Protein AF-A0A445DDR9-F1 (afdb_monomer_lite)

Structure (mmCIF, N/CA/C/O backbone):
data_AF-A0A445DDR9-F1
#
_entry.id   AF-A0A445DDR9-F1
#
loop_
_atom_site.group_PDB
_atom_site.id
_atom_site.type_symbol
_atom_site.label_atom_id
_atom_site.label_alt_id
_atom_site.label_comp_id
_atom_site.label_asym_id
_atom_site.label_entity_id
_atom_site.label_seq_id
_atom_site.pdbx_PDB_ins_code
_atom_site.Cartn_x
_atom_site.Cartn_y
_atom_site.Cartn_z
_atom_site.occupancy
_atom_site.B_iso_or_equiv
_atom_site.auth_seq_id
_atom_site.auth_comp_id
_atom_site.auth_asym_id
_atom_site.auth_atom_id
_atom_site.pdbx_PDB_model_num
ATOM 1 N N . MET A 1 1 ? -32.374 38.511 54.836 1.00 43.00 1 MET A N 1
ATOM 2 C CA . MET A 1 1 ? -31.844 39.552 53.948 1.00 43.00 1 MET A CA 1
ATOM 3 C C . MET A 1 1 ? -30.330 39.445 53.891 1.00 43.00 1 MET A C 1
ATOM 5 O O . MET A 1 1 ? -29.666 40.046 54.717 1.00 43.00 1 MET A O 1
ATOM 9 N N . ASP A 1 2 ? -29.680 38.694 53.014 1.00 40.88 2 ASP A N 1
ATOM 10 C CA . ASP A 1 2 ? -29.988 37.464 52.282 1.00 40.88 2 ASP A CA 1
ATOM 11 C C . ASP A 1 2 ? -28.627 36.863 51.919 1.00 40.88 2 ASP A C 1
ATOM 13 O O . ASP A 1 2 ? -27.689 37.588 51.584 1.00 40.88 2 ASP A O 1
ATOM 17 N N . ALA A 1 3 ? -28.505 35.542 52.039 1.00 45.56 3 ALA A N 1
ATOM 18 C CA . ALA A 1 3 ? -27.375 34.810 51.499 1.00 45.56 3 ALA A CA 1
ATOM 19 C C . ALA A 1 3 ? -27.554 34.752 49.977 1.00 45.56 3 ALA A C 1
ATOM 21 O O . ALA A 1 3 ? -28.495 34.126 49.489 1.00 45.56 3 ALA A O 1
ATOM 22 N N . ALA A 1 4 ? -26.682 35.425 49.228 1.00 49.00 4 ALA A N 1
ATOM 23 C CA . ALA A 1 4 ? -26.648 35.304 47.778 1.00 49.00 4 ALA A CA 1
ATOM 24 C C . ALA A 1 4 ? -26.093 33.919 47.406 1.00 49.00 4 ALA A C 1
ATOM 26 O O . ALA A 1 4 ? -24.887 33.682 47.403 1.00 49.00 4 ALA A O 1
ATOM 27 N N . SER A 1 5 ? -27.014 32.990 47.150 1.00 53.72 5 SER A N 1
ATOM 28 C CA . SER A 1 5 ? -26.755 31.709 46.503 1.00 53.72 5 SER A CA 1
ATOM 29 C C . SER A 1 5 ? -26.427 31.990 45.040 1.00 53.72 5 SER A C 1
ATOM 31 O O . SER A 1 5 ? -27.308 32.335 44.258 1.00 53.72 5 SER A O 1
ATOM 33 N N . ILE A 1 6 ? -25.152 31.867 44.683 1.00 56.06 6 ILE A N 1
ATOM 34 C CA . ILE A 1 6 ? -24.726 31.813 43.287 1.00 56.06 6 ILE A CA 1
ATOM 35 C C . ILE A 1 6 ? -25.010 30.384 42.819 1.00 56.06 6 ILE A C 1
ATOM 37 O O . ILE A 1 6 ? -24.297 29.445 43.173 1.00 56.06 6 ILE A O 1
ATOM 41 N N . LYS A 1 7 ? -26.145 30.220 42.136 1.00 51.78 7 LYS A N 1
ATOM 42 C CA . LYS A 1 7 ? -26.475 29.042 41.336 1.00 51.78 7 LYS A CA 1
ATOM 43 C C . LYS A 1 7 ? -25.950 29.297 39.930 1.00 51.78 7 LYS A C 1
ATOM 45 O O . LYS A 1 7 ? -26.676 29.866 39.129 1.00 51.78 7 LYS A O 1
ATOM 50 N N . ASP A 1 8 ? -24.742 28.835 39.651 1.00 56.44 8 ASP A N 1
ATOM 51 C CA . ASP A 1 8 ? -24.235 28.744 38.282 1.00 56.44 8 ASP A CA 1
ATOM 52 C C . ASP A 1 8 ? -23.884 27.272 38.022 1.00 56.44 8 ASP A C 1
ATOM 54 O O . ASP A 1 8 ? -22.726 26.869 37.966 1.00 56.44 8 ASP A O 1
ATOM 58 N N . GLU A 1 9 ? -24.924 26.439 37.967 1.00 56.66 9 GLU A N 1
ATOM 59 C CA . GLU A 1 9 ? -24.852 25.006 37.648 1.00 56.66 9 GLU A CA 1
ATOM 60 C C . GLU A 1 9 ? -25.611 24.733 36.337 1.00 56.66 9 GLU A C 1
ATOM 62 O O . GLU A 1 9 ? -26.378 23.787 36.242 1.00 56.66 9 GLU A O 1
ATOM 67 N N . GLU A 1 10 ? -25.462 25.604 35.330 1.00 55.38 10 GLU A N 1
ATOM 68 C CA . GLU A 1 10 ? -26.155 25.449 34.035 1.00 55.38 10 GLU A CA 1
ATOM 69 C C . GLU A 1 10 ? -25.286 25.705 32.788 1.00 55.38 10 GLU A C 1
ATOM 71 O O . GLU A 1 10 ? -25.797 25.650 31.677 1.00 55.38 10 GLU A O 1
ATOM 76 N N . ASP A 1 11 ? -23.965 25.876 32.920 1.00 54.16 11 ASP A N 1
ATOM 77 C CA . ASP A 1 11 ? -23.064 26.081 31.761 1.00 54.16 11 ASP A CA 1
ATOM 78 C C . ASP A 1 11 ? -22.150 24.882 31.451 1.00 54.16 11 ASP A C 1
ATOM 80 O O . ASP A 1 11 ? -21.211 24.973 30.659 1.00 54.16 11 ASP A O 1
ATOM 84 N N . ILE A 1 12 ? -22.397 23.727 32.075 1.00 49.53 12 ILE A N 1
ATOM 85 C CA . ILE A 1 12 ? -21.549 22.541 31.877 1.00 49.53 12 ILE A CA 1
ATOM 86 C C . ILE A 1 12 ? -22.120 21.617 30.791 1.00 49.53 12 ILE A C 1
ATOM 88 O O . ILE A 1 12 ? -21.359 20.911 30.132 1.00 49.53 12 ILE A O 1
ATOM 92 N N . GLU A 1 13 ? -23.429 21.652 30.524 1.00 51.38 13 GLU A N 1
ATOM 93 C CA . GLU A 1 13 ? -24.035 20.786 29.499 1.00 51.38 13 GLU A CA 1
ATOM 94 C C . GLU A 1 13 ? -23.751 21.269 28.068 1.00 51.38 13 GLU A C 1
ATOM 96 O O . GLU A 1 13 ? -23.504 20.450 27.182 1.00 51.38 13 GLU A O 1
ATOM 101 N N . SER A 1 14 ? -23.637 22.584 27.849 1.00 50.50 14 SER A N 1
ATOM 102 C CA . SER A 1 14 ? -23.378 23.145 26.514 1.00 50.50 14 SER A CA 1
ATOM 103 C C . SER A 1 14 ? -21.948 22.904 26.000 1.00 50.50 14 SER A C 1
ATOM 105 O O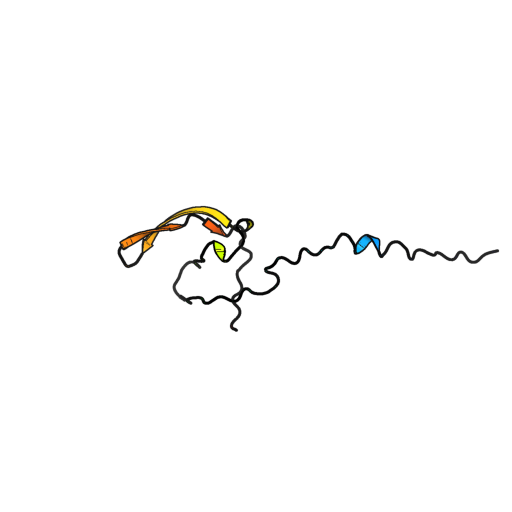 . SER A 1 14 ? -21.683 23.095 24.814 1.00 50.50 14 SER A O 1
ATOM 107 N N . LEU A 1 15 ? -21.017 22.466 26.859 1.00 45.75 15 LEU A N 1
ATOM 108 C CA . LEU A 1 15 ? -19.640 22.119 26.476 1.00 45.75 15 LEU A CA 1
ATOM 109 C C . LEU A 1 15 ? -19.519 20.676 25.951 1.00 45.75 15 LEU A C 1
ATOM 111 O O . LEU A 1 15 ? -18.563 20.348 25.243 1.00 45.75 15 LEU A O 1
ATOM 115 N N . PHE A 1 16 ? -20.477 19.808 26.285 1.00 45.69 16 PHE A N 1
ATOM 116 C CA . PHE A 1 16 ? -20.438 18.394 25.912 1.00 45.69 16 PHE A CA 1
ATOM 117 C C . PHE A 1 16 ? -21.131 18.082 24.578 1.00 45.69 16 PHE A C 1
ATOM 119 O O . PHE A 1 16 ? -20.837 17.039 23.995 1.00 45.69 16 PHE A O 1
ATOM 126 N N . GLU A 1 17 ? -21.970 18.975 24.041 1.00 46.06 17 GLU A N 1
ATOM 127 C CA . GLU A 1 17 ? -22.686 18.727 22.777 1.00 46.06 17 GLU A CA 1
ATOM 128 C C . GLU A 1 17 ? -21.845 18.962 21.507 1.00 46.06 17 GLU A C 1
ATOM 130 O O . GLU A 1 17 ? -22.060 18.281 20.506 1.00 46.06 17 GLU A O 1
ATOM 135 N N . GLU A 1 18 ? -20.824 19.829 21.524 1.00 45.22 18 GLU A N 1
ATOM 136 C CA . GLU A 1 18 ? -19.971 20.064 20.337 1.00 45.22 18 GLU A CA 1
ATOM 137 C C . GLU A 1 18 ? -18.732 19.159 20.244 1.00 45.22 18 GLU A C 1
ATOM 139 O O . GLU A 1 18 ? -18.014 19.174 19.240 1.00 45.22 18 GLU A O 1
ATOM 144 N N . GLN A 1 19 ? -18.503 18.294 21.234 1.00 42.94 19 GLN A N 1
ATOM 145 C CA . GLN A 1 19 ? -17.567 17.179 21.104 1.00 42.94 19 GLN A CA 1
ATOM 146 C C . GLN A 1 19 ? -18.304 15.887 20.749 1.00 42.94 19 GLN A C 1
ATOM 148 O O . GLN A 1 19 ? -18.104 14.839 21.365 1.00 42.94 19 GLN A O 1
ATOM 153 N N . GLU A 1 20 ? -19.040 15.898 19.636 1.00 42.78 20 GLU A N 1
ATOM 154 C CA . GLU A 1 20 ? -19.001 14.727 18.764 1.00 42.78 20 GLU A CA 1
ATOM 155 C C . GLU A 1 20 ? -17.538 14.553 18.337 1.00 42.78 20 GLU A C 1
ATOM 157 O O . GLU A 1 20 ? -17.082 15.026 17.291 1.00 42.78 20 GLU A O 1
ATOM 162 N N . ILE A 1 21 ? -16.764 13.867 19.183 1.00 44.84 21 ILE A N 1
ATOM 163 C CA . ILE A 1 21 ? -15.522 13.226 18.797 1.00 44.84 21 ILE A CA 1
ATOM 164 C C . ILE A 1 21 ? -15.954 12.317 17.661 1.00 44.84 21 ILE A C 1
ATOM 166 O O . ILE A 1 21 ? -16.435 11.206 17.893 1.00 44.84 21 ILE A O 1
ATOM 170 N N . LYS A 1 22 ? -15.835 12.818 16.426 1.00 44.72 22 LYS A N 1
ATOM 171 C CA . LYS A 1 22 ? -15.959 12.030 15.210 1.00 44.72 22 LYS A CA 1
ATOM 172 C C . LYS A 1 22 ? -14.902 10.967 15.363 1.00 44.72 22 LYS A C 1
ATOM 174 O O . LYS A 1 22 ? -13.726 11.175 15.056 1.00 44.72 22 LYS A O 1
ATOM 179 N N . THR A 1 23 ? -15.318 9.852 15.944 1.00 43.06 23 THR A N 1
ATOM 180 C CA . THR A 1 23 ? -14.515 8.672 16.141 1.00 43.06 23 THR A CA 1
ATOM 181 C C . THR A 1 23 ? -14.295 8.182 14.735 1.00 43.06 23 THR A C 1
ATOM 183 O O . THR A 1 23 ? -15.098 7.467 14.143 1.00 43.06 23 THR A O 1
ATOM 186 N N . SER A 1 24 ? -13.221 8.695 14.141 1.00 58.44 24 SER A N 1
ATOM 187 C CA . SER A 1 24 ? -12.698 8.227 12.881 1.00 58.44 24 SER A CA 1
ATOM 188 C C . SER A 1 24 ? -12.773 6.709 12.936 1.00 58.44 24 SER A C 1
ATOM 190 O O . SER A 1 24 ? -12.335 6.101 13.916 1.00 58.44 24 SER A O 1
ATOM 192 N N . LYS A 1 25 ? -13.321 6.081 11.894 1.00 56.03 25 LYS A N 1
ATOM 193 C CA . LYS A 1 25 ? -13.371 4.616 11.752 1.00 56.03 25 LYS A CA 1
ATOM 194 C C . LYS A 1 25 ? -11.993 3.932 11.915 1.00 56.03 25 LYS A C 1
ATOM 196 O O . LYS A 1 25 ? -11.929 2.712 11.985 1.00 56.03 25 LYS A O 1
ATOM 201 N N . TYR A 1 26 ? -10.913 4.714 12.019 1.00 59.56 26 TYR A N 1
ATOM 202 C CA . TYR A 1 26 ? -9.528 4.305 12.259 1.00 59.56 26 TYR A CA 1
ATOM 203 C C . TYR A 1 26 ? -9.002 4.591 13.674 1.00 59.56 26 TYR A C 1
ATOM 205 O O . TYR A 1 26 ? -7.813 4.412 13.914 1.00 59.56 26 TYR A O 1
ATOM 213 N N . ASN A 1 27 ? -9.852 4.996 14.626 1.00 63.12 27 ASN A N 1
ATOM 214 C CA . ASN A 1 27 ? -9.502 4.961 16.055 1.00 63.12 27 ASN A CA 1
ATOM 215 C C . ASN A 1 27 ? -9.306 3.518 16.547 1.00 63.12 27 ASN A C 1
ATOM 217 O O . ASN A 1 27 ? -8.645 3.285 17.555 1.00 63.12 27 ASN A O 1
ATOM 221 N N . LYS A 1 28 ? -9.856 2.542 15.815 1.00 73.06 28 LYS A N 1
ATOM 222 C CA . LYS A 1 28 ? -9.573 1.118 15.985 1.00 73.06 28 LYS A CA 1
ATOM 223 C C . LYS A 1 28 ? -8.567 0.673 14.915 1.00 73.06 28 LYS A C 1
ATOM 225 O O . LYS A 1 28 ? -8.763 1.010 13.744 1.00 73.06 28 LYS A O 1
ATOM 230 N N . PRO A 1 29 ? -7.521 -0.093 15.276 1.00 75.00 29 PRO A N 1
ATOM 231 C CA . PRO A 1 29 ? -6.594 -0.657 14.303 1.00 75.00 29 PRO A CA 1
ATOM 232 C C . PRO A 1 29 ? -7.321 -1.493 13.246 1.00 75.00 29 PRO A C 1
ATOM 234 O O . PRO A 1 29 ? -8.204 -2.293 13.565 1.00 75.00 29 PRO A O 1
ATOM 237 N N . LEU A 1 30 ? -6.927 -1.333 11.983 1.00 80.56 30 LEU A N 1
ATOM 238 C CA . LEU A 1 30 ? -7.451 -2.143 10.890 1.00 80.56 30 LEU A CA 1
ATOM 239 C C . LEU A 1 30 ? -6.754 -3.508 10.878 1.00 80.56 30 LEU A C 1
ATOM 241 O O . LEU A 1 30 ? -5.531 -3.583 10.763 1.00 80.56 30 LEU A O 1
ATOM 245 N N . LYS A 1 31 ? -7.532 -4.593 10.948 1.00 82.69 31 LYS A N 1
ATOM 246 C CA . LYS A 1 31 ? -7.001 -5.945 10.733 1.00 82.69 31 LYS A CA 1
ATOM 247 C C . LYS A 1 31 ? -6.696 -6.133 9.248 1.00 82.69 31 LYS A C 1
ATOM 249 O O . LYS A 1 31 ? -7.592 -6.027 8.415 1.00 82.69 31 LYS A O 1
ATOM 254 N N . ALA A 1 32 ? -5.442 -6.425 8.927 1.00 81.50 32 ALA A N 1
ATOM 255 C CA . ALA A 1 32 ? -4.991 -6.686 7.567 1.00 81.50 32 ALA A CA 1
ATOM 256 C C . ALA A 1 32 ? -3.891 -7.753 7.565 1.00 81.50 32 ALA A C 1
ATOM 258 O O . ALA A 1 32 ? -3.127 -7.871 8.521 1.00 81.50 32 ALA A O 1
ATOM 259 N N . VAL A 1 33 ? -3.792 -8.501 6.468 1.00 82.12 33 VAL A N 1
ATOM 260 C CA . VAL A 1 33 ? -2.633 -9.355 6.188 1.00 82.12 33 VAL A CA 1
ATOM 261 C C . VAL A 1 33 ? -1.632 -8.525 5.392 1.00 82.12 33 VAL A C 1
ATOM 263 O O . VAL A 1 33 ? -1.983 -7.957 4.356 1.00 82.12 33 VAL A O 1
ATOM 266 N N . ALA A 1 34 ? -0.396 -8.442 5.877 1.00 85.00 34 ALA A N 1
ATOM 267 C CA . ALA A 1 34 ? 0.668 -7.662 5.258 1.00 85.00 34 ALA A CA 1
ATOM 268 C C . ALA A 1 34 ? 1.903 -8.529 4.989 1.00 85.00 34 ALA A C 1
ATOM 270 O O . ALA A 1 34 ? 2.227 -9.428 5.762 1.00 85.00 34 ALA A O 1
ATOM 271 N N . LEU A 1 35 ? 2.614 -8.224 3.902 1.00 87.62 35 LEU A N 1
ATOM 272 C CA . LEU A 1 35 ? 3.952 -8.751 3.645 1.00 87.62 35 LEU A CA 1
ATOM 273 C C . LEU A 1 35 ? 4.977 -7.803 4.279 1.0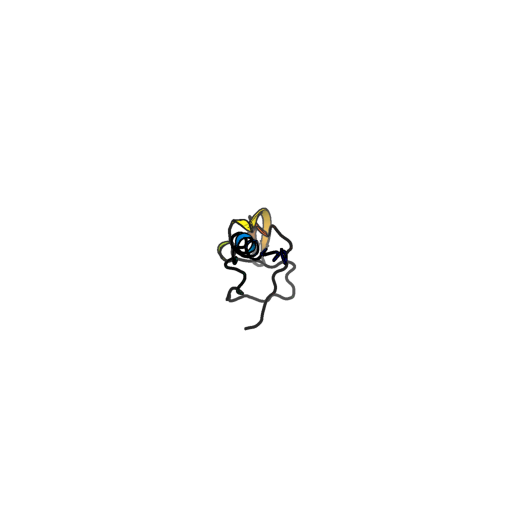0 87.62 35 LEU A C 1
ATOM 275 O O . LEU A 1 35 ? 5.034 -6.627 3.918 1.00 87.62 35 LEU A O 1
ATOM 279 N N . ILE A 1 36 ? 5.805 -8.309 5.191 1.00 87.31 36 ILE A N 1
ATOM 280 C CA . ILE A 1 36 ? 6.888 -7.523 5.791 1.00 87.31 36 ILE A CA 1
ATOM 281 C C . ILE A 1 36 ? 8.138 -7.666 4.923 1.00 87.31 36 ILE A C 1
ATOM 283 O O . ILE A 1 36 ? 8.715 -8.746 4.824 1.00 87.31 36 ILE A O 1
ATOM 287 N N . HIS A 1 37 ? 8.573 -6.565 4.310 1.00 87.19 37 HIS A N 1
ATOM 288 C CA . HIS A 1 37 ? 9.800 -6.513 3.517 1.00 87.19 37 HIS A CA 1
ATOM 289 C C . HIS A 1 37 ? 10.801 -5.537 4.152 1.00 87.19 37 HIS A C 1
ATOM 291 O O . HIS A 1 37 ? 10.762 -4.333 3.900 1.00 87.19 37 HIS A O 1
ATOM 297 N N . THR A 1 38 ? 11.730 -6.060 4.957 1.00 86.00 38 THR A N 1
ATOM 298 C CA . THR A 1 38 ? 12.664 -5.268 5.787 1.00 86.00 38 THR A CA 1
ATOM 299 C C . THR A 1 38 ? 13.619 -4.373 4.997 1.00 86.00 38 THR A C 1
ATOM 301 O O . THR A 1 38 ? 14.109 -3.385 5.530 1.00 86.00 38 THR A O 1
ATOM 304 N N . ARG A 1 39 ? 13.874 -4.685 3.722 1.00 88.50 39 ARG A N 1
ATOM 305 C CA . ARG A 1 39 ? 14.744 -3.891 2.835 1.00 88.50 39 ARG A CA 1
ATOM 306 C C . ARG A 1 39 ? 13.979 -2.998 1.852 1.00 88.50 39 ARG A C 1
ATOM 308 O O . ARG A 1 39 ? 14.549 -2.570 0.855 1.00 88.50 39 ARG A O 1
ATOM 315 N N . SER A 1 40 ? 12.682 -2.769 2.070 1.00 85.56 40 SER A N 1
ATOM 316 C CA . SER A 1 40 ? 11.913 -1.864 1.209 1.00 85.56 40 SER A CA 1
ATOM 317 C C . SER A 1 40 ? 12.140 -0.419 1.645 1.00 85.56 40 SER A C 1
ATOM 319 O O . SER A 1 40 ? 12.106 -0.123 2.835 1.00 85.56 40 SER A O 1
ATOM 321 N N . CYS A 1 41 ? 12.319 0.49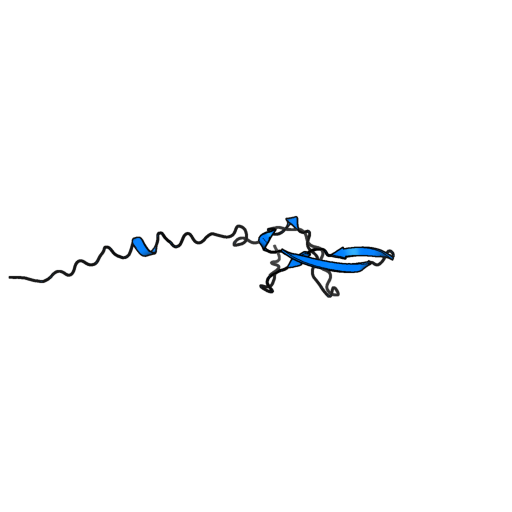2 0.688 1.00 84.56 41 CYS A N 1
ATOM 322 C CA . CYS A 1 41 ? 12.442 1.927 0.969 1.00 84.56 41 CYS A CA 1
ATOM 323 C C . CYS A 1 41 ? 11.089 2.610 1.230 1.00 84.56 41 CYS A C 1
ATOM 325 O O . CYS A 1 41 ? 11.059 3.774 1.618 1.00 84.56 41 CYS A O 1
ATOM 327 N N . ALA A 1 42 ? 9.974 1.920 0.974 1.00 84.69 42 ALA A N 1
ATOM 328 C CA . ALA A 1 42 ? 8.631 2.452 1.167 1.00 84.69 42 ALA A CA 1
ATOM 329 C C . ALA A 1 42 ? 7.610 1.341 1.450 1.00 84.69 42 ALA A C 1
ATOM 331 O O . ALA A 1 42 ? 7.764 0.197 1.010 1.00 84.69 42 ALA A O 1
ATOM 332 N N . THR A 1 43 ? 6.531 1.704 2.140 1.00 87.56 43 THR A N 1
ATOM 333 C CA . THR A 1 43 ? 5.353 0.850 2.321 1.00 87.56 43 THR A CA 1
ATOM 334 C C . THR A 1 43 ? 4.403 1.036 1.143 1.00 87.56 43 THR A C 1
ATOM 336 O O . THR A 1 43 ? 4.074 2.165 0.784 1.00 87.56 43 THR A O 1
ATOM 339 N N . VAL A 1 44 ? 3.929 -0.067 0.562 1.00 89.06 44 VAL A N 1
ATOM 340 C CA . VAL A 1 44 ? 2.910 -0.057 -0.496 1.00 89.06 44 VAL A CA 1
ATOM 341 C C . VAL A 1 44 ? 1.614 -0.619 0.071 1.00 89.06 44 VAL A C 1
ATOM 343 O O . VAL A 1 44 ? 1.600 -1.708 0.642 1.00 89.06 44 VAL A O 1
ATOM 346 N N . LEU A 1 45 ? 0.521 0.121 -0.096 1.00 87.94 45 LEU A N 1
ATOM 347 C CA . LEU A 1 45 ? -0.818 -0.267 0.342 1.00 87.94 45 LEU A CA 1
ATOM 348 C C . LEU A 1 45 ? -1.777 -0.220 -0.844 1.00 87.94 45 LEU A C 1
ATOM 350 O O . LEU A 1 45 ? -1.614 0.589 -1.758 1.00 87.94 45 LEU A O 1
ATOM 354 N N . LYS A 1 46 ? -2.812 -1.064 -0.817 1.00 87.75 46 LYS A N 1
ATOM 355 C CA . LYS A 1 46 ? -3.921 -0.920 -1.763 1.00 87.75 46 LYS A CA 1
ATOM 356 C C . LYS A 1 46 ? -4.744 0.317 -1.369 1.00 87.75 46 LYS A C 1
ATOM 358 O O . LYS A 1 46 ? -5.073 0.439 -0.189 1.00 87.75 46 LYS A O 1
ATOM 363 N N . PRO A 1 47 ? -5.137 1.195 -2.311 1.00 86.88 47 PRO A N 1
ATOM 364 C CA . PRO A 1 47 ? -5.822 2.448 -1.979 1.00 86.88 47 PRO A CA 1
ATOM 365 C C . PRO A 1 47 ? -7.091 2.278 -1.136 1.00 86.88 47 PRO A C 1
ATOM 367 O O . PRO A 1 47 ? -7.333 3.072 -0.237 1.00 86.88 47 PRO A O 1
ATOM 370 N N . HIS A 1 48 ? -7.856 1.203 -1.364 1.00 87.06 48 HIS A N 1
ATOM 371 C CA . HIS A 1 48 ? -9.109 0.923 -0.648 1.00 87.06 48 HIS A CA 1
ATOM 372 C C . HIS A 1 48 ? -8.936 0.566 0.837 1.00 87.06 48 HIS A C 1
ATOM 374 O O . HIS A 1 48 ? -9.924 0.483 1.559 1.00 87.06 48 HIS A O 1
ATOM 380 N N . VAL A 1 49 ? -7.706 0.313 1.296 1.00 84.94 49 VAL A N 1
ATOM 381 C CA . VAL A 1 49 ? -7.412 0.012 2.708 1.00 84.94 49 VAL A CA 1
ATOM 382 C C . VAL A 1 49 ? -7.639 1.244 3.590 1.00 84.94 49 VAL A C 1
ATOM 384 O O . VAL A 1 49 ? -7.956 1.112 4.769 1.00 84.94 49 VAL A O 1
ATOM 387 N N . LEU A 1 50 ? -7.497 2.444 3.021 1.00 83.69 50 LEU A N 1
ATOM 388 C CA . LEU A 1 50 ? -7.661 3.724 3.706 1.00 83.69 50 LEU A CA 1
ATOM 389 C C . LEU A 1 50 ? -8.716 4.574 2.986 1.00 83.69 50 LEU A C 1
ATOM 391 O O . LEU A 1 50 ? -9.040 4.306 1.829 1.00 83.69 50 LEU A O 1
ATOM 395 N N . PRO A 1 51 ? -9.269 5.612 3.632 1.00 84.81 51 PRO A N 1
ATOM 396 C CA . PRO A 1 51 ? -10.184 6.526 2.967 1.00 84.81 51 PRO A CA 1
ATOM 397 C C . PRO A 1 51 ? -9.520 7.280 1.832 1.00 84.81 51 PRO A C 1
ATOM 399 O O . PRO A 1 51 ? -8.350 7.658 1.928 1.00 84.81 51 PRO A O 1
ATOM 402 N N . THR A 1 52 ? -10.324 7.625 0.833 1.00 87.75 52 THR A N 1
ATOM 403 C CA . THR A 1 52 ? -9.930 8.491 -0.279 1.00 87.75 52 THR A CA 1
ATOM 404 C C . THR A 1 52 ? -9.351 9.824 0.209 1.00 87.75 52 THR A C 1
ATOM 406 O O . THR A 1 52 ? -8.390 10.327 -0.371 1.00 87.75 52 THR A O 1
ATOM 409 N N . GLU A 1 53 ? -9.846 10.373 1.324 1.00 87.62 53 GLU A N 1
ATOM 410 C CA . GLU A 1 53 ? -9.400 11.669 1.848 1.00 87.62 53 GLU A CA 1
ATOM 411 C C . GLU A 1 53 ? -7.947 11.645 2.335 1.00 87.62 53 GLU A C 1
ATOM 413 O O . GLU A 1 53 ? -7.302 12.695 2.323 1.00 87.62 53 GLU A O 1
ATOM 418 N N . MET A 1 54 ? -7.412 10.475 2.715 1.00 86.06 54 MET A N 1
ATOM 419 C CA . MET A 1 54 ? -6.024 10.311 3.166 1.00 86.06 54 MET A CA 1
ATOM 420 C C . MET A 1 54 ? -5.003 10.267 2.020 1.00 86.06 54 MET A C 1
ATOM 422 O O . MET A 1 54 ? -3.800 10.362 2.270 1.00 86.06 54 MET A O 1
ATOM 426 N N . TRP A 1 55 ? -5.458 10.146 0.775 1.00 90.50 55 TRP A N 1
ATOM 427 C CA . TRP A 1 55 ? -4.596 10.058 -0.399 1.00 90.50 55 TRP A CA 1
ATOM 428 C C . TRP A 1 55 ? -4.499 11.398 -1.124 1.00 90.50 55 TRP A C 1
ATOM 430 O O . TRP A 1 55 ? -5.489 12.118 -1.262 1.00 90.50 55 TRP A O 1
ATOM 440 N N . ALA A 1 56 ? -3.304 11.733 -1.600 1.00 92.50 56 ALA A N 1
ATOM 441 C CA . ALA A 1 56 ? -3.047 12.814 -2.542 1.00 92.50 56 ALA A CA 1
ATOM 442 C C . ALA A 1 56 ? -2.682 12.221 -3.905 1.00 92.50 56 ALA A C 1
ATOM 444 O O . ALA A 1 56 ? -2.013 11.182 -3.941 1.00 92.50 56 ALA A O 1
ATOM 445 N N . PRO A 1 57 ? -3.064 12.886 -5.009 1.00 94.69 57 PRO A N 1
ATOM 446 C CA . PRO A 1 57 ? -2.537 12.556 -6.322 1.00 94.69 57 PRO A CA 1
ATOM 447 C C . PRO A 1 57 ? -1.009 12.573 -6.301 1.00 94.69 57 PRO A C 1
ATOM 449 O O . PRO A 1 57 ? -0.382 13.495 -5.776 1.00 94.69 57 PRO A O 1
ATOM 452 N N . PHE A 1 58 ? -0.417 11.539 -6.872 1.00 92.81 58 PHE A N 1
ATOM 453 C CA . PHE A 1 58 ? 1.016 11.399 -7.074 1.00 92.81 58 PHE A CA 1
ATOM 454 C C . PHE A 1 58 ? 1.235 10.731 -8.427 1.00 92.81 58 PHE A C 1
ATOM 456 O O . PHE A 1 58 ? 0.306 10.159 -8.980 1.00 92.81 58 PHE A O 1
ATOM 463 N N . HIS A 1 59 ? 2.432 10.806 -8.998 1.00 93.94 59 HIS A N 1
ATOM 464 C CA . HIS A 1 59 ? 2.718 10.024 -10.194 1.00 93.94 59 HIS A CA 1
ATOM 465 C C . HIS A 1 59 ? 4.185 9.633 -10.233 1.00 93.94 59 HIS A C 1
ATOM 467 O O . HIS A 1 59 ? 5.071 10.474 -10.391 1.00 93.94 59 HIS A O 1
ATOM 473 N N . LYS A 1 60 ? 4.452 8.334 -10.094 1.00 93.19 60 LYS A N 1
ATOM 474 C CA . LYS A 1 60 ? 5.800 7.786 -10.244 1.00 93.19 60 LYS A CA 1
ATOM 475 C C . LYS A 1 60 ? 5.756 6.415 -10.884 1.00 93.19 60 LYS A C 1
ATOM 477 O O . LYS A 1 60 ? 5.063 5.521 -10.404 1.00 93.19 60 LYS A O 1
ATOM 482 N N . LYS A 1 61 ? 6.552 6.245 -11.935 1.00 94.06 61 LYS A N 1
ATOM 483 C CA . LYS A 1 61 ? 6.769 4.950 -12.579 1.00 94.06 61 LYS A CA 1
ATOM 484 C C . LYS A 1 61 ? 7.988 4.267 -11.979 1.00 94.06 61 LYS A C 1
ATOM 486 O O . LYS A 1 61 ? 8.985 4.922 -11.674 1.00 94.06 61 LYS A O 1
ATOM 491 N N . PHE A 1 62 ? 7.918 2.955 -11.825 1.00 89.31 62 PHE A N 1
ATOM 492 C CA . PHE A 1 62 ? 9.038 2.136 -11.381 1.00 89.31 62 PHE A CA 1
ATOM 493 C C . PHE A 1 62 ? 8.995 0.774 -12.070 1.00 89.31 62 PHE A C 1
ATOM 495 O O . PHE A 1 62 ? 7.928 0.246 -12.383 1.00 89.31 62 PHE A O 1
ATOM 502 N N . SER A 1 63 ? 10.176 0.224 -12.336 1.00 92.31 63 SER A N 1
ATOM 503 C CA . SER A 1 63 ? 10.323 -1.136 -12.846 1.00 92.31 63 SER A CA 1
ATOM 504 C C . SER A 1 63 ? 10.442 -2.093 -11.667 1.00 92.31 63 SER A C 1
ATOM 506 O O . SER A 1 63 ? 11.155 -1.802 -10.705 1.00 92.31 63 SER A O 1
ATOM 508 N N . VAL A 1 64 ? 9.741 -3.221 -11.724 1.00 88.62 64 VAL A N 1
ATOM 509 C CA . VAL A 1 64 ? 9.867 -4.287 -10.720 1.00 88.62 64 VAL A CA 1
ATOM 510 C C . VAL A 1 64 ? 10.783 -5.403 -11.227 1.00 88.62 64 VAL A C 1
ATOM 512 O O . VAL A 1 64 ? 11.244 -5.384 -12.368 1.00 88.62 64 VAL A O 1
ATOM 515 N N . ALA A 1 65 ? 11.035 -6.417 -10.395 1.00 90.31 65 ALA A N 1
ATOM 516 C CA . ALA A 1 65 ? 11.983 -7.496 -10.693 1.00 90.31 65 ALA A CA 1
ATOM 517 C C . ALA A 1 65 ? 11.733 -8.226 -12.032 1.00 90.31 65 ALA A C 1
ATOM 519 O O . ALA A 1 65 ? 12.678 -8.664 -12.680 1.00 90.31 65 ALA A O 1
ATOM 520 N N . ASN A 1 66 ? 10.479 -8.318 -12.489 1.00 94.25 66 ASN A N 1
ATOM 521 C CA . ASN A 1 66 ? 10.126 -8.941 -13.772 1.00 94.25 66 ASN A CA 1
ATOM 522 C C . ASN A 1 66 ? 10.173 -7.976 -14.976 1.00 94.25 66 ASN A C 1
ATOM 524 O O . ASN A 1 66 ? 9.617 -8.292 -16.026 1.00 94.25 66 ASN A O 1
ATOM 528 N N . LYS A 1 67 ? 10.795 -6.800 -14.823 1.00 92.75 67 LYS A N 1
ATOM 529 C CA . LYS A 1 67 ? 10.910 -5.731 -15.832 1.00 92.75 67 LYS A CA 1
ATOM 530 C C . LYS A 1 67 ? 9.583 -5.103 -16.274 1.00 92.75 67 LYS A C 1
ATOM 532 O O . LYS A 1 67 ? 9.580 -4.284 -17.192 1.00 92.75 67 LYS A O 1
ATOM 537 N N . LYS A 1 68 ? 8.456 -5.445 -15.641 1.00 96.00 68 LYS A N 1
ATOM 538 C CA . LYS A 1 68 ? 7.197 -4.730 -15.866 1.00 96.00 68 LYS A CA 1
ATOM 539 C C . LYS A 1 68 ? 7.257 -3.360 -15.200 1.00 96.00 68 LYS A C 1
ATOM 541 O O . LYS A 1 68 ? 7.798 -3.208 -14.103 1.00 96.00 68 LYS A O 1
ATOM 546 N N . LEU A 1 69 ? 6.664 -2.380 -15.870 1.00 93.31 69 LEU A N 1
ATOM 547 C CA . LEU A 1 69 ? 6.494 -1.033 -15.345 1.00 93.31 69 LEU A CA 1
ATOM 548 C C . LEU A 1 69 ? 5.196 -0.948 -14.548 1.00 93.31 69 LEU A C 1
ATOM 550 O O . LEU A 1 69 ? 4.143 -1.381 -15.012 1.00 93.31 69 LEU A O 1
ATOM 554 N N . PHE A 1 70 ? 5.290 -0.359 -13.364 1.00 91.69 70 PHE A N 1
ATOM 555 C CA . PHE A 1 70 ? 4.164 -0.040 -12.501 1.00 91.69 70 PHE A CA 1
ATOM 556 C C . PHE A 1 70 ? 4.133 1.457 -12.225 1.00 91.69 70 PHE A C 1
ATOM 558 O O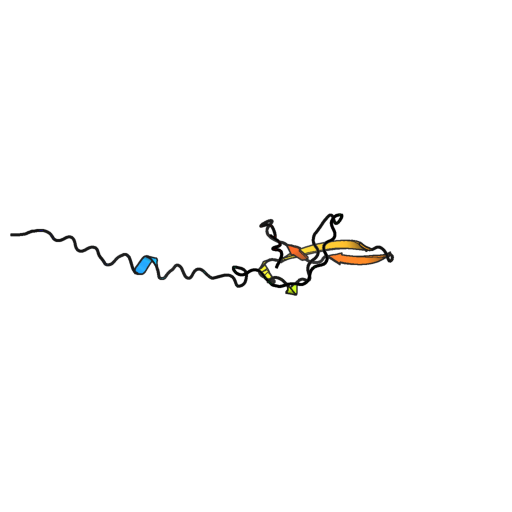 . PHE A 1 70 ? 5.170 2.124 -12.236 1.00 91.69 70 PHE A O 1
ATOM 565 N N . THR A 1 71 ? 2.936 1.964 -11.952 1.00 92.75 71 THR A N 1
ATOM 566 C CA . THR A 1 71 ? 2.694 3.368 -11.628 1.00 92.75 71 THR A CA 1
ATOM 567 C C . THR A 1 71 ? 2.117 3.468 -10.220 1.00 92.75 71 THR A C 1
ATOM 569 O O . THR A 1 71 ? 1.239 2.692 -9.848 1.00 92.75 71 THR A O 1
ATOM 572 N N . ILE A 1 72 ? 2.627 4.414 -9.434 1.00 92.81 72 ILE A N 1
ATOM 573 C CA . ILE A 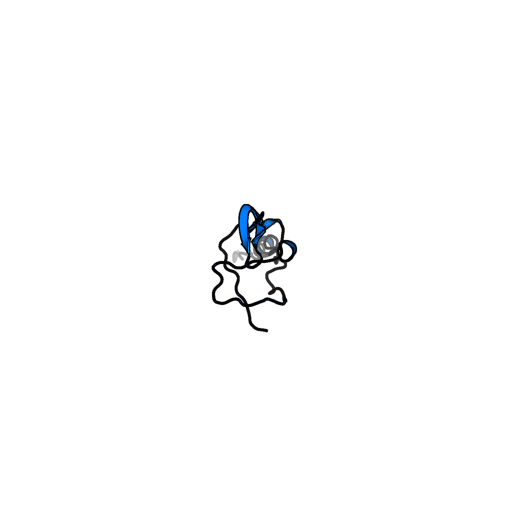1 72 ? 2.017 4.865 -8.183 1.00 92.81 72 ILE A CA 1
ATOM 574 C C . ILE A 1 72 ? 1.287 6.169 -8.482 1.00 92.81 72 ILE A C 1
ATOM 576 O O . ILE A 1 72 ? 1.948 7.171 -8.754 1.00 92.81 72 ILE A O 1
ATOM 580 N N . ASP A 1 73 ? -0.043 6.142 -8.403 1.00 94.06 73 ASP A N 1
ATOM 581 C CA . ASP A 1 73 ? -0.893 7.309 -8.679 1.00 94.06 73 ASP A CA 1
ATOM 582 C C . ASP A 1 73 ? -1.362 8.044 -7.409 1.00 94.06 73 ASP A C 1
ATOM 584 O O . ASP A 1 73 ? -1.974 9.110 -7.471 1.00 94.06 73 ASP A O 1
ATOM 588 N N . LEU A 1 74 ? -1.082 7.473 -6.233 1.00 93.50 74 LEU A N 1
ATOM 589 C CA . LEU A 1 74 ? -1.503 8.009 -4.941 1.00 93.50 74 LEU A CA 1
ATOM 590 C C . LEU A 1 74 ? -0.368 7.933 -3.922 1.00 93.50 74 LEU A C 1
ATOM 592 O O . LEU A 1 74 ? 0.325 6.921 -3.819 1.00 93.50 74 LEU A O 1
ATOM 596 N N . ILE A 1 75 ? -0.217 8.991 -3.132 1.00 92.31 75 ILE A N 1
ATOM 597 C CA . ILE A 1 75 ? 0.672 9.034 -1.969 1.00 92.31 75 ILE A CA 1
ATOM 598 C C . ILE A 1 75 ? -0.119 9.432 -0.729 1.00 92.31 75 ILE A C 1
ATOM 600 O O . ILE A 1 75 ? -1.146 10.106 -0.808 1.00 92.31 75 ILE A O 1
ATOM 604 N N . PHE A 1 76 ? 0.338 8.992 0.434 1.00 89.50 76 PHE A N 1
ATOM 605 C CA . PHE A 1 76 ? -0.300 9.337 1.693 1.00 89.50 76 PHE A CA 1
ATO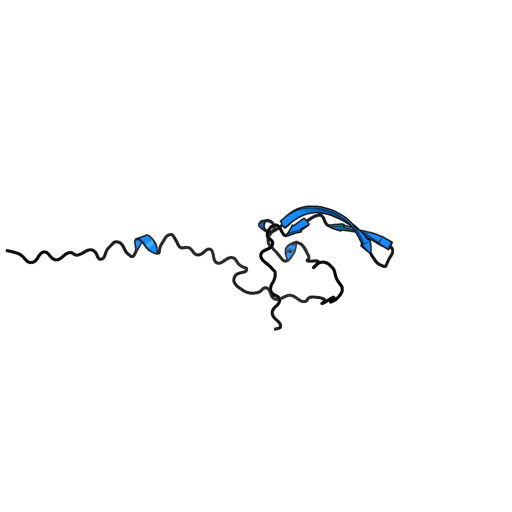M 606 C C . PHE A 1 76 ? -0.096 10.832 2.006 1.00 89.50 76 PHE A C 1
ATOM 608 O O . PHE A 1 76 ? 1.032 11.322 1.968 1.00 89.50 76 PHE A O 1
ATOM 615 N N . LYS A 1 77 ? -1.182 11.568 2.291 1.00 86.56 77 LYS A N 1
ATOM 616 C CA . LYS A 1 77 ? -1.165 13.037 2.471 1.00 86.56 77 LYS A CA 1
ATOM 617 C C . LYS A 1 77 ? -0.398 13.508 3.698 1.00 86.56 77 LYS A C 1
ATOM 619 O O . LYS A 1 77 ? 0.195 14.580 3.669 1.00 86.56 77 LYS A O 1
ATOM 624 N N . LYS A 1 78 ? -0.502 12.773 4.805 1.00 71.69 78 LYS A N 1
ATOM 625 C CA . LYS A 1 78 ? 0.028 13.201 6.102 1.00 71.69 78 LYS A CA 1
ATOM 626 C C . LYS A 1 78 ? 1.137 12.260 6.546 1.00 71.69 78 LYS A C 1
ATOM 628 O O . LYS A 1 78 ? 0.932 11.062 6.498 1.00 71.69 78 LYS A O 1
ATOM 633 N N . PRO A 1 79 ? 2.264 12.739 7.080 1.00 61.28 79 PRO A N 1
ATOM 634 C CA . PRO A 1 79 ? 3.305 11.864 7.613 1.00 61.28 79 PRO A CA 1
ATOM 635 C C . PRO A 1 79 ? 2.926 11.218 8.956 1.00 61.28 79 PRO A C 1
ATOM 637 O O . PRO A 1 79 ? 3.790 10.617 9.585 1.00 61.28 79 PRO A O 1
ATOM 640 N N . ASN A 1 80 ? 1.672 11.351 9.417 1.00 59.62 80 ASN A N 1
ATOM 641 C CA . ASN A 1 80 ? 1.157 10.731 10.636 1.00 59.62 80 ASN A CA 1
ATOM 642 C C . ASN A 1 80 ? 1.383 9.216 10.529 1.00 59.62 80 ASN A C 1
ATOM 644 O O . ASN A 1 80 ? 0.625 8.521 9.855 1.00 59.62 80 ASN A O 1
ATOM 648 N N . GLY A 1 81 ? 2.493 8.747 11.098 1.00 60.19 81 GLY A N 1
ATOM 649 C CA . GLY A 1 81 ? 3.069 7.448 10.788 1.00 60.19 81 GLY A CA 1
ATOM 650 C C . GLY A 1 81 ? 2.086 6.306 10.998 1.00 60.19 81 GLY A C 1
ATOM 651 O O . GLY A 1 81 ? 1.278 6.309 11.925 1.00 60.19 81 GLY A O 1
ATOM 652 N N . PHE A 1 82 ? 2.177 5.295 10.141 1.00 71.25 82 PHE A N 1
ATOM 653 C CA . PHE A 1 82 ? 1.494 4.037 10.388 1.00 71.25 82 PHE A CA 1
ATOM 654 C C . PHE A 1 82 ? 2.193 3.312 11.531 1.00 71.25 82 PHE A C 1
ATOM 656 O O . PHE A 1 82 ? 3.404 3.091 11.485 1.00 71.25 82 PHE A O 1
ATOM 663 N N . LYS A 1 83 ? 1.423 2.902 12.540 1.00 75.12 83 LYS A N 1
ATOM 664 C CA . LYS A 1 83 ? 1.893 1.963 13.555 1.00 75.12 83 LYS A CA 1
ATOM 665 C C . LYS A 1 83 ? 1.323 0.590 13.241 1.00 75.12 83 LYS A C 1
ATOM 667 O O . LYS A 1 83 ? 0.109 0.415 13.176 1.00 75.12 83 LYS A O 1
ATOM 672 N N . ILE A 1 84 ? 2.213 -0.367 13.017 1.00 76.75 84 ILE A N 1
ATOM 673 C CA . ILE A 1 84 ? 1.848 -1.770 12.847 1.00 76.75 84 ILE A CA 1
ATOM 674 C C . ILE A 1 84 ? 1.833 -2.392 14.240 1.00 76.75 84 ILE A C 1
ATOM 676 O O . ILE A 1 84 ? 2.813 -2.289 14.977 1.00 76.75 84 ILE A O 1
ATOM 680 N N . PHE A 1 85 ? 0.716 -3.012 14.599 1.00 77.38 85 PHE A N 1
ATOM 681 C CA . PHE A 1 85 ? 0.587 -3.799 15.818 1.00 77.38 85 PHE A CA 1
ATOM 682 C C . PHE A 1 85 ? 0.622 -5.273 15.419 1.00 77.38 85 PHE A C 1
ATOM 684 O O . PHE A 1 85 ? -0.106 -5.672 14.509 1.00 77.38 85 PHE A O 1
ATOM 691 N N . ALA A 1 86 ? 1.479 -6.066 16.063 1.00 73.38 86 ALA A N 1
ATOM 692 C CA . ALA A 1 86 ? 1.367 -7.516 15.973 1.00 73.38 86 ALA A CA 1
ATOM 693 C C . ALA A 1 86 ? 0.074 -7.939 16.690 1.00 73.38 86 ALA A C 1
ATOM 695 O O . ALA A 1 86 ? -0.231 -7.400 17.757 1.00 73.38 86 ALA A O 1
ATOM 696 N N . GLY A 1 87 ? -0.700 -8.815 16.047 1.00 63.38 87 GLY A N 1
ATOM 697 C CA . GLY A 1 87 ? -1.900 -9.423 16.623 1.00 63.38 87 GLY A CA 1
ATOM 698 C C . GLY A 1 87 ? -1.572 -10.653 17.446 1.00 63.38 87 GLY A C 1
ATOM 699 O O . GLY A 1 87 ? -0.520 -11.272 17.166 1.00 63.38 87 GLY A O 1
#

pLDDT: mean 74.21, std 18.1, range [40.88, 96.0]

Foldseek 3Di:
DDPPDPPPPPPPVVVPPPPPVVCPPPVDPDDDDDDDDPPDPDDDDDPVSDDPVQWDADWDWDADPVRDIDIDGIDGPDPPDDDDDDD

Radius of gyration: 24.29 Å; chains: 1; bounding box: 47×49×70 Å

Organism: Arachis hypogaea (NCBI:txid3818)

Secondary structure (DSSP, 8-state):
---------SSSGGGTSS------TTSSPPP------TT-SS----GGGS-GGGEEEEEEEEE-TTS-EEEEEEEES---PPPP---

Sequence (87 aa):
MDAASIKDEEDIESLFEEQEIKTSKYNKPLKAVALIHTRSCATVLKPHVLPTEMWAPFHKKFSVANKKLFTIDLIFKKPNGFKIFAG